Protein AF-A0A6A1Q8K6-F1 (afdb_monomer_lite)

pLDDT: mean 86.1, std 16.27, range [29.91, 98.38]

Secondary structure (DSSP, 8-state):
----S--EEEESSSEEEETTEEEEEEEEES-SS--SEEEE-SS-EEEEEE-SSEEEEEEEEE-S-EEEEEEEEETTEEEEEEEEEEEE------EEEEESSS--TT-EEEEEEE-TT---S---SSS---S-SEEEEEEE--GGGTTPEE--EEEEE-GGGT--EEEEEPPPEE-

Sequence (175 aa):
AAEDLFEVSVWPHQALVKYGQSLRVNCSTTCPDPGPSGIETLLKKTQVGKGPQWKEFLLEDIAQNSILQCFFSCAGIQKDISLGITVYQPPEQVIMELQPEWVAVDEAFTVTCHVPKLHRKNFRSLAVASQRAKVTISVKAQREDDRCNFSCHAELNLSSHGGGLFCSSSAIKVL

Structure (mmCIF, N/CA/C/O backbone):
data_AF-A0A6A1Q8K6-F1
#
_entry.id   AF-A0A6A1Q8K6-F1
#
loop_
_atom_site.group_PDB
_atom_site.id
_atom_site.type_symbol
_atom_site.label_atom_id
_atom_site.label_alt_id
_atom_site.label_comp_id
_atom_site.label_asym_id
_atom_site.label_entity_id
_atom_site.label_seq_id
_atom_site.pdbx_PDB_ins_code
_atom_site.Cartn_x
_atom_site.Cartn_y
_atom_site.Cartn_z
_atom_site.occupancy
_atom_site.B_iso_or_equiv
_atom_site.auth_seq_id
_atom_site.auth_comp_id
_atom_site.auth_asym_id
_atom_site.auth_atom_id
_atom_site.pdbx_PDB_model_num
ATOM 1 N N . ALA A 1 1 ? -5.685 17.434 36.447 1.00 39.41 1 ALA A N 1
ATOM 2 C CA . ALA A 1 1 ? -6.042 17.574 35.024 1.00 39.41 1 ALA A CA 1
ATOM 3 C C . ALA A 1 1 ? -6.358 16.176 34.509 1.00 39.41 1 ALA A C 1
ATOM 5 O O . ALA A 1 1 ? -5.531 15.294 34.681 1.00 39.41 1 ALA A O 1
ATOM 6 N N . ALA A 1 2 ? -7.587 15.944 34.049 1.00 45.16 2 ALA A N 1
ATOM 7 C CA . ALA A 1 2 ? -8.143 14.622 33.744 1.00 45.16 2 ALA A CA 1
ATOM 8 C C . ALA A 1 2 ? -7.929 14.242 32.267 1.00 45.16 2 ALA A C 1
ATOM 10 O O . ALA A 1 2 ? -8.889 13.958 31.556 1.00 45.16 2 ALA A O 1
ATOM 11 N N . GLU A 1 3 ? -6.685 14.303 31.787 1.00 52.03 3 GLU A N 1
ATOM 12 C CA . GLU A 1 3 ? -6.372 13.944 30.393 1.00 52.03 3 GLU A CA 1
ATOM 13 C C . GLU A 1 3 ? -6.210 12.424 30.163 1.00 52.03 3 GLU A C 1
ATOM 15 O O . GLU A 1 3 ? -6.283 11.974 29.020 1.00 52.03 3 GLU A O 1
ATOM 20 N N . ASP A 1 4 ? -6.185 11.609 31.226 1.00 58.78 4 ASP A N 1
ATOM 21 C CA . ASP A 1 4 ? -6.066 10.141 31.162 1.00 58.78 4 ASP A CA 1
ATOM 22 C C . ASP A 1 4 ? -7.336 9.409 31.636 1.00 58.78 4 ASP A C 1
ATOM 24 O O . ASP A 1 4 ? -7.361 8.813 32.710 1.00 58.78 4 ASP A O 1
ATOM 28 N N . LEU A 1 5 ? -8.429 9.449 30.864 1.00 81.00 5 LEU A N 1
ATOM 29 C CA . LEU A 1 5 ? -9.629 8.647 31.183 1.00 81.00 5 LEU A CA 1
ATOM 30 C C . LEU A 1 5 ? -9.679 7.298 30.451 1.00 81.00 5 LEU A C 1
ATOM 32 O O . LEU A 1 5 ? -10.146 6.317 31.018 1.00 81.00 5 LEU A O 1
ATOM 36 N N . PHE A 1 6 ? -9.212 7.242 29.204 1.00 92.88 6 PHE A N 1
ATOM 37 C CA . PHE A 1 6 ? -9.051 6.021 28.409 1.00 92.88 6 PHE A CA 1
ATOM 38 C C . PHE A 1 6 ? -8.298 6.337 27.109 1.00 92.88 6 PHE A C 1
ATOM 40 O O . PHE A 1 6 ? -8.176 7.504 26.718 1.00 92.88 6 PHE A O 1
ATOM 47 N N . GLU A 1 7 ? -7.841 5.298 26.420 1.00 95.50 7 GLU A N 1
ATOM 48 C CA . GLU A 1 7 ? -7.167 5.367 25.125 1.00 95.50 7 GLU A CA 1
ATOM 49 C C . GLU A 1 7 ? -7.930 4.566 24.071 1.00 95.50 7 GLU A C 1
ATOM 51 O O . GLU A 1 7 ? -8.698 3.648 24.387 1.00 95.50 7 GLU A O 1
ATOM 56 N N . VAL A 1 8 ? -7.707 4.927 22.809 1.00 97.00 8 VAL A N 1
ATOM 57 C CA . VAL A 1 8 ? -8.183 4.195 21.636 1.00 97.00 8 VAL A CA 1
ATOM 58 C C . VAL A 1 8 ? -6.974 3.871 20.777 1.00 97.00 8 VAL A C 1
ATOM 60 O O . VAL A 1 8 ? -6.163 4.748 20.489 1.00 97.00 8 VAL A O 1
ATOM 63 N N . SER A 1 9 ? -6.860 2.615 20.365 1.00 97.56 9 SER A N 1
ATOM 64 C CA . SER A 1 9 ? -5.772 2.150 19.514 1.00 97.56 9 SER A CA 1
ATOM 65 C C . SER A 1 9 ? -6.312 1.398 18.304 1.00 97.56 9 SER A C 1
ATOM 67 O O . SER A 1 9 ? -7.454 0.927 18.294 1.00 97.56 9 SER A O 1
ATOM 69 N N . VAL A 1 10 ? -5.493 1.320 17.259 1.00 98.00 10 VAL A N 1
ATOM 70 C CA . VAL A 1 10 ? -5.820 0.635 16.012 1.00 98.00 10 VAL A CA 1
ATOM 71 C C . VAL A 1 10 ? -4.669 -0.269 15.606 1.00 98.00 10 VAL A C 1
ATOM 73 O O . VAL A 1 10 ? -3.504 0.125 15.644 1.00 98.00 10 VAL A O 1
ATOM 76 N N . TRP A 1 11 ? -5.007 -1.485 15.194 1.00 97.31 11 TRP A N 1
ATOM 77 C CA . TRP A 1 11 ? -4.078 -2.444 14.626 1.00 97.31 11 TRP A CA 1
ATOM 78 C C . TRP A 1 11 ? -4.526 -2.846 13.212 1.00 97.31 11 TRP A C 1
ATOM 80 O O . TRP A 1 11 ? -5.707 -3.145 13.017 1.00 97.31 11 TRP A O 1
ATOM 90 N N . PRO A 1 12 ? -3.616 -2.891 12.224 1.00 95.50 12 PRO A N 1
ATOM 91 C CA . PRO A 1 12 ? -2.199 -2.534 12.327 1.00 95.50 12 PRO A CA 1
ATOM 92 C C . PRO A 1 12 ? -1.982 -1.012 12.455 1.00 95.50 12 PRO A C 1
ATOM 94 O O . PRO A 1 12 ? -2.807 -0.223 12.009 1.00 95.50 12 PRO A O 1
ATOM 97 N N . HIS A 1 13 ? -0.846 -0.600 13.033 1.00 91.06 13 HIS A N 1
ATOM 98 C CA . HIS A 1 13 ? -0.479 0.820 13.192 1.00 91.06 13 HIS A CA 1
ATOM 99 C C . HIS A 1 13 ? -0.084 1.498 11.866 1.00 91.06 13 HIS A C 1
ATOM 101 O O . HIS A 1 13 ? -0.123 2.719 11.746 1.00 91.06 13 HIS A O 1
ATOM 107 N N . GLN A 1 14 ? 0.317 0.702 10.874 1.00 88.31 14 GLN A N 1
ATOM 108 C CA . GLN A 1 14 ? 0.603 1.125 9.505 1.00 88.31 14 GLN A CA 1
ATOM 109 C C . GLN A 1 14 ? -0.077 0.147 8.549 1.00 88.31 14 GLN A C 1
ATOM 111 O O . GLN A 1 14 ? -0.022 -1.065 8.760 1.00 88.31 14 GLN A O 1
ATOM 116 N N . ALA A 1 15 ? -0.714 0.663 7.499 1.00 92.81 15 ALA A N 1
ATOM 117 C CA . ALA A 1 15 ? -1.472 -0.150 6.558 1.00 92.81 15 ALA A CA 1
ATOM 118 C C . ALA A 1 15 ? -0.957 0.036 5.128 1.00 92.81 15 ALA A C 1
ATOM 120 O O . ALA A 1 15 ? -1.290 1.015 4.458 1.00 92.81 15 ALA A O 1
ATOM 121 N N . LEU A 1 16 ? -0.179 -0.943 4.654 1.00 92.44 16 LEU A N 1
ATOM 122 C CA . LEU A 1 16 ? 0.160 -1.090 3.241 1.00 92.44 16 LEU A CA 1
ATOM 123 C C . LEU A 1 16 ? -0.557 -2.286 2.652 1.00 92.44 16 LEU A C 1
ATOM 125 O O . LEU A 1 16 ? -0.399 -3.415 3.113 1.00 92.44 16 LEU A O 1
ATOM 129 N N . VAL A 1 17 ? -1.312 -2.030 1.592 1.00 92.62 17 VAL A N 1
ATOM 130 C CA . VAL A 1 17 ? -2.185 -3.028 0.982 1.00 92.62 17 VAL A CA 1
ATOM 131 C C . VAL A 1 17 ? -1.872 -3.116 -0.505 1.00 92.62 17 VAL A C 1
ATOM 133 O O . VAL A 1 17 ? -1.826 -2.099 -1.198 1.00 92.62 17 VAL A O 1
ATOM 136 N N . LYS A 1 18 ? -1.639 -4.330 -1.016 1.00 91.19 18 LYS A N 1
ATOM 137 C CA . LYS A 1 18 ? -1.523 -4.533 -2.465 1.00 91.19 18 LYS A CA 1
ATOM 138 C C . LYS A 1 18 ? -2.874 -4.200 -3.105 1.00 91.19 18 LYS A C 1
ATOM 140 O O . LYS A 1 18 ? -3.913 -4.574 -2.571 1.00 91.19 18 LYS A O 1
ATOM 145 N N . TYR A 1 19 ? -2.858 -3.528 -4.251 1.00 90.44 19 TYR A N 1
ATOM 146 C CA . TYR A 1 19 ? -4.060 -3.167 -5.002 1.00 90.44 19 TYR A CA 1
ATOM 147 C C . TYR A 1 19 ? -5.078 -4.316 -5.096 1.00 90.44 19 TYR A C 1
ATOM 149 O O . TYR A 1 19 ? -4.732 -5.434 -5.491 1.00 90.44 19 TYR A O 1
ATOM 157 N N . GLY A 1 20 ? -6.329 -4.017 -4.740 1.00 90.50 20 GLY A N 1
ATOM 158 C CA . GLY A 1 20 ? -7.460 -4.943 -4.801 1.00 90.50 20 GLY A CA 1
ATOM 159 C C . GLY A 1 20 ? -7.492 -5.985 -3.683 1.00 90.50 20 GLY A C 1
ATOM 160 O O . GLY A 1 20 ? -8.373 -6.834 -3.688 1.00 90.50 20 GLY A O 1
ATOM 161 N N . GLN A 1 21 ? -6.548 -5.963 -2.739 1.00 94.81 21 GLN A N 1
ATOM 162 C CA . GLN A 1 21 ? -6.596 -6.833 -1.565 1.00 94.81 21 GLN A CA 1
ATOM 163 C C . GLN A 1 21 ? -7.437 -6.217 -0.445 1.00 94.81 21 GLN A C 1
ATOM 165 O O . GLN A 1 21 ? -7.674 -5.009 -0.395 1.00 94.81 21 GLN A O 1
ATOM 170 N N . SER A 1 22 ? -7.861 -7.077 0.476 1.00 96.94 22 SER A N 1
ATOM 171 C CA . SER A 1 22 ? -8.597 -6.696 1.679 1.00 96.94 22 SER A CA 1
ATOM 172 C C . SER A 1 22 ? -7.651 -6.502 2.865 1.00 96.94 22 SER A C 1
ATOM 174 O O . SER A 1 22 ? -6.602 -7.142 2.950 1.00 96.94 22 SER A O 1
ATOM 176 N N . LEU A 1 23 ? -8.041 -5.651 3.812 1.00 97.38 23 LEU A N 1
ATOM 177 C CA . LEU A 1 23 ? -7.299 -5.394 5.046 1.00 97.38 23 LEU A CA 1
ATOM 178 C C . LEU A 1 23 ? -8.181 -5.680 6.255 1.00 97.38 23 LEU A C 1
ATOM 180 O O . LEU A 1 23 ? -9.302 -5.184 6.349 1.00 97.38 23 LEU A O 1
ATOM 184 N N . ARG A 1 24 ? -7.657 -6.442 7.212 1.00 97.75 24 ARG A N 1
ATOM 185 C CA . ARG A 1 24 ? -8.295 -6.623 8.514 1.00 97.75 24 ARG A CA 1
ATOM 186 C C . ARG A 1 24 ? -7.767 -5.571 9.481 1.00 97.75 24 ARG A C 1
ATOM 188 O O . ARG A 1 24 ? -6.556 -5.407 9.601 1.00 97.75 24 ARG A O 1
ATOM 195 N N . VAL A 1 25 ? -8.679 -4.877 10.148 1.00 98.06 25 VAL A N 1
ATOM 196 C CA . VAL A 1 25 ? -8.368 -3.839 11.132 1.00 98.06 25 VAL A CA 1
ATOM 197 C C . VAL A 1 25 ? -9.067 -4.146 12.446 1.00 98.06 25 VAL A C 1
ATOM 199 O O . VAL A 1 25 ? -10.226 -4.564 12.461 1.00 98.06 25 VAL A O 1
ATOM 202 N N . ASN A 1 26 ? -8.368 -3.922 13.550 1.00 98.19 26 ASN A N 1
ATOM 203 C CA . ASN A 1 26 ? -8.893 -4.072 14.895 1.00 98.19 26 ASN A CA 1
ATOM 204 C C . ASN A 1 26 ? -8.761 -2.735 15.621 1.00 98.19 26 ASN A C 1
ATOM 206 O O . ASN A 1 26 ? -7.659 -2.208 15.752 1.00 98.19 26 ASN A O 1
ATOM 210 N N . CYS A 1 27 ? -9.885 -2.183 16.062 1.00 98.00 27 CYS A N 1
ATOM 211 C CA . CYS A 1 27 ? -9.906 -1.009 16.920 1.00 98.00 27 CYS A CA 1
ATOM 212 C C . CYS A 1 27 ? -10.163 -1.469 18.352 1.00 98.00 27 CYS A C 1
ATOM 214 O O . CYS A 1 27 ? -11.122 -2.211 18.588 1.00 98.00 27 CYS A O 1
ATOM 216 N N . SER A 1 28 ? -9.375 -0.990 19.305 1.00 98.06 28 SER A N 1
ATOM 217 C CA . SER A 1 28 ? -9.513 -1.344 20.716 1.00 98.06 28 SER A CA 1
ATOM 218 C C . SER A 1 28 ? -9.464 -0.122 21.623 1.00 98.06 28 SER A C 1
ATOM 220 O O . SER A 1 28 ? -9.042 0.962 21.217 1.00 98.06 28 SER A O 1
ATOM 222 N N . THR A 1 29 ? -9.914 -0.293 22.862 1.00 97.69 29 THR A N 1
ATOM 223 C CA . THR A 1 29 ? -9.915 0.755 23.877 1.00 97.69 29 THR A CA 1
ATOM 224 C C . THR A 1 29 ? -9.524 0.222 25.250 1.00 97.69 29 THR A C 1
ATOM 226 O O . THR A 1 29 ? -9.744 -0.947 25.552 1.00 97.69 29 THR A O 1
ATOM 229 N N . THR A 1 30 ? -8.976 1.084 26.106 1.00 96.69 30 THR A N 1
ATOM 230 C CA . THR A 1 30 ? -8.738 0.767 27.524 1.00 96.69 30 THR A CA 1
ATOM 231 C C . THR A 1 30 ? -9.957 1.032 28.417 1.00 96.69 30 THR A C 1
ATOM 233 O O . THR A 1 30 ? -9.942 0.651 29.585 1.00 96.69 30 THR A O 1
ATOM 236 N N . CYS A 1 31 ? -11.036 1.629 27.889 1.00 95.12 31 CYS A N 1
ATOM 237 C CA . CYS A 1 31 ? -12.276 1.872 28.636 1.00 95.12 31 CYS A CA 1
ATOM 238 C C . CYS A 1 31 ? -12.950 0.540 29.028 1.00 95.12 31 CYS A C 1
ATOM 240 O O . CYS A 1 31 ? -13.250 -0.239 28.122 1.00 95.12 31 CYS A O 1
ATOM 242 N N . PRO A 1 32 ? -13.199 0.247 30.323 1.00 93.00 32 PRO A N 1
ATOM 243 C CA . PRO A 1 32 ? -13.776 -1.033 30.759 1.00 93.00 32 PRO A CA 1
ATOM 244 C C . PRO A 1 32 ? -15.217 -1.272 30.293 1.00 93.00 32 PRO A C 1
ATOM 246 O O . PRO A 1 32 ? -15.576 -2.405 29.983 1.00 93.00 32 PRO A O 1
ATOM 249 N N . ASP A 1 33 ? -16.020 -0.207 30.229 1.00 93.75 33 ASP A N 1
ATOM 250 C CA . ASP A 1 33 ? -17.422 -0.239 29.798 1.00 93.75 33 ASP A CA 1
ATOM 251 C C . ASP A 1 33 ? -17.664 0.825 28.712 1.00 93.75 33 ASP A C 1
ATOM 253 O O . ASP A 1 33 ? -18.107 1.944 29.000 1.00 93.75 33 ASP A O 1
ATOM 257 N N . PRO A 1 34 ? -17.259 0.543 27.461 1.00 95.31 34 PRO A N 1
ATOM 258 C CA . PRO A 1 34 ? -17.398 1.496 26.376 1.00 95.31 34 PRO A CA 1
ATOM 259 C C . PRO A 1 34 ? -18.842 1.554 25.871 1.00 95.31 34 PRO A C 1
ATOM 261 O O . PRO A 1 34 ? -19.512 0.541 25.677 1.00 95.31 34 PRO A O 1
ATOM 264 N N . GLY A 1 35 ? -19.291 2.770 25.575 1.00 93.25 35 GLY A N 1
ATOM 265 C CA . GLY A 1 35 ? -20.556 3.037 24.905 1.00 93.25 35 GLY A CA 1
ATOM 266 C C . GLY A 1 35 ? -20.465 2.833 23.383 1.00 93.25 35 GLY A C 1
ATOM 267 O O . GLY A 1 35 ? -19.874 1.859 22.900 1.00 93.25 35 GLY A O 1
ATOM 268 N N . PRO A 1 36 ? -21.059 3.739 22.581 1.00 94.56 36 PRO A N 1
ATOM 269 C CA . PRO A 1 36 ? -20.957 3.686 21.126 1.00 94.56 36 PRO A CA 1
ATOM 270 C C . PRO A 1 36 ? -19.506 3.616 20.633 1.00 94.56 36 PRO A C 1
ATOM 272 O O . PRO A 1 36 ? -18.603 4.253 21.169 1.00 94.56 36 PRO A O 1
ATOM 275 N N . SER A 1 37 ? -19.278 2.812 19.599 1.00 95.50 37 SER A N 1
ATOM 276 C CA . SER A 1 37 ? -17.953 2.605 19.011 1.00 95.50 37 SER A CA 1
ATOM 277 C C . SER A 1 37 ? -18.065 2.082 17.588 1.00 95.50 37 SER A C 1
ATOM 279 O O . SER A 1 37 ? -19.045 1.406 17.244 1.00 95.50 37 SER A O 1
ATOM 281 N N . GLY A 1 38 ? -17.052 2.327 16.766 1.00 95.88 38 GLY A N 1
ATOM 282 C CA . GLY A 1 38 ? -17.051 1.875 15.382 1.00 95.88 38 GLY A CA 1
ATOM 283 C C . GLY A 1 38 ? -15.884 2.418 14.576 1.00 95.88 38 GLY A C 1
ATOM 284 O O . GLY A 1 38 ? -14.877 2.860 15.126 1.00 95.88 38 GLY A O 1
ATOM 285 N N . ILE A 1 39 ? -16.049 2.357 13.254 1.00 97.62 39 ILE A N 1
ATOM 286 C CA . ILE A 1 39 ? -15.110 2.939 12.300 1.00 97.62 39 ILE A CA 1
ATOM 287 C C . ILE A 1 39 ? -15.820 3.845 11.304 1.00 97.62 39 ILE A C 1
ATOM 289 O O . ILE A 1 39 ? -16.915 3.516 10.832 1.00 97.62 39 ILE A O 1
ATOM 293 N N . GLU A 1 40 ? -15.156 4.919 10.907 1.00 97.75 40 GLU A N 1
ATOM 294 C CA . GLU A 1 40 ? -15.545 5.805 9.814 1.00 97.75 40 GLU A CA 1
ATOM 295 C C . GLU A 1 40 ? -14.526 5.685 8.678 1.00 97.75 40 GLU A C 1
ATOM 297 O O . GLU A 1 40 ? -13.320 5.806 8.876 1.00 97.75 40 GLU A O 1
ATOM 302 N N . THR A 1 41 ? -15.005 5.351 7.480 1.00 96.50 41 THR A N 1
ATOM 303 C CA . THR A 1 41 ? -14.180 5.220 6.275 1.00 96.50 41 THR A CA 1
ATOM 304 C C . THR A 1 41 ? -15.076 5.184 5.038 1.00 96.50 41 THR A C 1
ATOM 306 O O . THR A 1 41 ? -16.245 4.804 5.131 1.00 96.50 41 THR A O 1
ATOM 309 N N . LEU A 1 42 ? -14.516 5.554 3.884 1.00 94.81 42 LEU A N 1
ATOM 310 C CA . LEU A 1 42 ? -15.164 5.450 2.570 1.00 94.81 42 LEU A CA 1
ATOM 311 C C . LEU A 1 42 ? -15.023 4.053 1.945 1.00 94.81 42 LEU A C 1
ATOM 313 O O . LEU A 1 42 ? -15.634 3.774 0.915 1.00 94.81 42 LEU A O 1
ATOM 317 N N . LEU A 1 43 ? -14.192 3.188 2.531 1.00 96.06 43 LEU A N 1
ATOM 318 C CA . LEU A 1 43 ? -13.990 1.824 2.055 1.00 96.06 43 LEU A CA 1
ATOM 319 C C . LEU A 1 43 ? -15.187 0.936 2.407 1.00 96.06 43 LEU A C 1
ATOM 321 O O . LEU A 1 43 ? -15.821 1.096 3.455 1.00 96.06 43 LEU A O 1
ATOM 325 N N . LYS A 1 44 ? -15.461 -0.050 1.546 1.00 96.31 44 LYS A N 1
ATOM 326 C CA . LYS A 1 44 ? -16.413 -1.116 1.859 1.00 96.31 44 LYS A CA 1
ATOM 327 C C . LYS A 1 44 ? -15.904 -1.869 3.089 1.00 96.31 44 LYS A C 1
ATOM 329 O O . LYS A 1 44 ? -14.740 -2.264 3.134 1.00 96.31 44 LYS A O 1
ATOM 334 N N . LYS A 1 45 ? -16.772 -2.035 4.086 1.00 96.50 45 LYS A N 1
ATOM 335 C CA . LYS A 1 45 ? -16.425 -2.630 5.378 1.00 96.50 45 LYS A CA 1
ATOM 336 C C . LYS A 1 45 ? -17.458 -3.654 5.819 1.00 96.50 45 LYS A C 1
ATOM 338 O O . LYS A 1 45 ? -18.660 -3.419 5.698 1.00 96.50 45 LYS A O 1
ATOM 343 N N . THR A 1 46 ? -16.969 -4.717 6.439 1.00 97.69 46 THR A N 1
ATOM 344 C CA . THR A 1 46 ? -17.778 -5.751 7.081 1.00 97.69 46 THR A CA 1
ATOM 345 C C . TH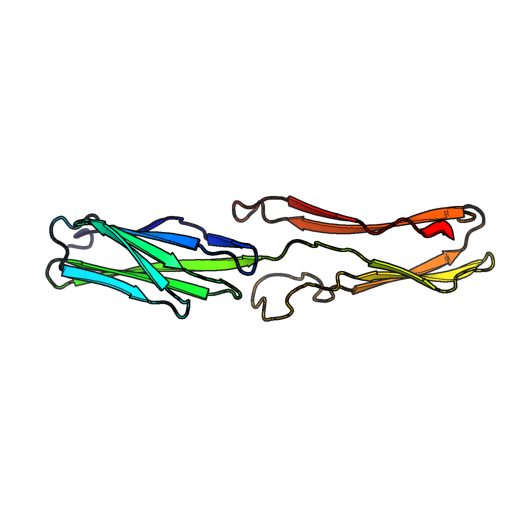R A 1 46 ? -17.240 -5.991 8.490 1.00 97.69 46 THR A C 1
ATOM 347 O O . THR A 1 46 ? -16.048 -6.231 8.661 1.00 97.69 46 THR A O 1
ATOM 350 N N . GLN A 1 47 ? -18.083 -5.905 9.525 1.00 97.38 47 GLN A N 1
ATOM 351 C CA . GLN A 1 47 ? -17.657 -6.250 10.887 1.00 97.38 47 GLN A CA 1
ATOM 352 C C . GLN A 1 47 ? -17.550 -7.773 11.003 1.00 97.38 47 GLN A C 1
ATOM 354 O O . GLN A 1 47 ? -18.536 -8.475 10.788 1.00 97.38 47 GLN A O 1
ATOM 359 N N . VAL A 1 48 ? -16.369 -8.274 11.358 1.00 97.81 48 VAL A N 1
ATOM 360 C CA . VAL A 1 48 ? -16.074 -9.718 11.416 1.00 97.81 48 VAL A CA 1
ATOM 361 C C . VAL A 1 48 ? -15.901 -10.234 12.842 1.00 97.81 48 VAL A C 1
ATOM 363 O O . VAL A 1 48 ? -15.995 -11.435 13.075 1.00 97.81 48 VAL A O 1
ATOM 366 N N . GLY A 1 49 ? -15.706 -9.338 13.810 1.00 96.94 49 GLY A N 1
ATOM 367 C CA . GLY A 1 49 ? -15.567 -9.703 15.214 1.00 96.94 49 GLY A CA 1
ATOM 368 C C . GLY A 1 49 ? -15.856 -8.533 16.145 1.00 96.94 49 GLY A C 1
ATOM 369 O O . GLY A 1 49 ? -15.801 -7.367 15.748 1.00 96.94 49 GLY A O 1
ATOM 370 N N . LYS A 1 50 ? -16.186 -8.849 17.397 1.00 96.69 50 LYS A N 1
ATOM 371 C CA . LYS A 1 50 ? -16.325 -7.865 18.471 1.00 96.69 50 LYS A CA 1
ATOM 372 C C . LYS A 1 50 ? -16.063 -8.500 19.832 1.00 96.69 50 LYS A C 1
ATOM 374 O O . LYS A 1 50 ? -16.395 -9.664 20.050 1.00 96.69 50 LYS A O 1
ATOM 379 N N . GLY A 1 51 ? -15.563 -7.691 20.750 1.00 95.94 51 GLY A N 1
ATOM 380 C CA . GLY A 1 51 ? -15.568 -7.928 22.187 1.00 95.94 51 GLY A CA 1
ATOM 381 C C . GLY A 1 51 ? -16.043 -6.672 22.922 1.00 95.94 51 GLY A C 1
ATOM 382 O O . GLY A 1 51 ? -16.448 -5.704 22.274 1.00 95.94 51 GLY A O 1
ATOM 383 N N . PRO A 1 52 ? -15.995 -6.661 24.264 1.00 93.31 52 PRO A N 1
ATOM 384 C CA . PRO A 1 52 ? -16.369 -5.485 25.044 1.00 93.31 52 PRO A CA 1
ATOM 385 C C . PRO A 1 52 ? -15.522 -4.262 24.677 1.00 93.31 52 PRO A C 1
ATOM 387 O O . PRO A 1 52 ? -16.059 -3.206 24.382 1.00 93.31 52 PRO A O 1
ATOM 390 N N . GLN A 1 53 ? -14.203 -4.435 24.592 1.00 97.00 53 GLN A N 1
ATOM 391 C CA . GLN A 1 53 ? -13.242 -3.340 24.420 1.00 97.00 53 GLN A CA 1
ATOM 392 C C . GLN A 1 53 ? -12.579 -3.310 23.037 1.00 97.00 53 GLN A C 1
ATOM 394 O O . GLN A 1 53 ? -11.577 -2.626 22.844 1.00 97.00 53 GLN A O 1
ATOM 399 N N . TRP A 1 54 ? -13.089 -4.078 22.071 1.00 97.81 54 TRP A N 1
ATOM 400 C CA . TRP A 1 54 ? -12.511 -4.130 20.730 1.00 97.81 54 TRP A CA 1
ATOM 401 C C . TRP A 1 54 ? -13.534 -4.503 19.660 1.00 97.81 54 TRP A C 1
ATOM 403 O O . TRP A 1 54 ? -14.516 -5.202 19.921 1.00 97.81 54 TRP A O 1
ATOM 413 N N . LYS A 1 55 ? -13.292 -4.059 18.428 1.00 98.12 55 LYS A N 1
ATOM 414 C CA . LYS A 1 55 ? -14.075 -4.418 17.240 1.00 98.12 55 LYS A CA 1
ATOM 415 C C . LYS A 1 55 ? -13.146 -4.681 16.070 1.00 98.12 55 LYS A C 1
ATOM 417 O O . LYS A 1 55 ? -12.204 -3.928 15.842 1.00 98.12 55 LYS A O 1
ATOM 422 N N . GLU A 1 56 ? -13.444 -5.731 15.318 1.00 98.38 56 GLU A N 1
ATOM 423 C CA . GLU A 1 56 ? -12.670 -6.127 14.147 1.00 98.38 56 GLU A CA 1
ATOM 424 C C . GLU A 1 56 ? -13.503 -5.980 12.873 1.00 98.38 56 GLU A C 1
ATOM 426 O O . GLU A 1 56 ? -14.647 -6.444 12.789 1.00 98.38 56 GLU A O 1
ATOM 431 N N . PHE A 1 57 ? -12.904 -5.349 11.867 1.00 98.25 57 PHE A N 1
ATOM 432 C CA . PHE A 1 57 ? -13.507 -5.096 10.567 1.00 98.25 57 PHE A CA 1
ATOM 433 C C . PHE A 1 57 ? -12.616 -5.632 9.450 1.00 98.25 57 PHE A C 1
ATOM 435 O O . PHE A 1 57 ? -11.390 -5.549 9.506 1.00 98.25 57 PHE A O 1
ATOM 442 N N . LEU A 1 58 ? -13.253 -6.149 8.407 1.00 98.38 58 LEU A N 1
ATOM 443 C CA . LEU A 1 58 ? -12.633 -6.422 7.123 1.00 98.38 58 LEU A CA 1
ATOM 444 C C . LEU A 1 58 ? -12.975 -5.277 6.172 1.00 98.38 58 LEU A C 1
ATOM 446 O O . LEU A 1 58 ? -14.149 -5.014 5.916 1.00 98.38 58 LEU A O 1
ATOM 450 N N . LEU A 1 59 ? -11.949 -4.604 5.669 1.00 98.00 59 LEU A N 1
ATOM 451 C CA . LEU A 1 59 ? -12.034 -3.624 4.595 1.00 98.00 59 LEU A CA 1
ATOM 452 C C . LEU A 1 59 ? -11.785 -4.348 3.274 1.00 98.00 59 LEU A C 1
ATOM 454 O O . LEU A 1 59 ? -10.761 -5.014 3.135 1.00 98.00 59 LEU A O 1
ATOM 458 N N . GLU A 1 60 ? -12.715 -4.249 2.335 1.00 96.19 60 GLU A N 1
ATOM 459 C CA . GLU A 1 60 ? -12.757 -5.098 1.139 1.00 96.19 60 GLU A CA 1
ATOM 460 C C . GLU A 1 60 ? -12.307 -4.351 -0.123 1.00 96.19 60 GLU A C 1
ATOM 462 O O . GLU A 1 60 ? -12.567 -3.154 -0.260 1.00 96.19 60 GLU A O 1
ATOM 467 N N . ASP A 1 61 ? -11.667 -5.079 -1.046 1.00 94.12 61 ASP A N 1
ATOM 468 C CA . ASP A 1 61 ? -11.345 -4.639 -2.413 1.00 94.12 61 ASP A CA 1
ATOM 469 C C . ASP A 1 61 ? -10.684 -3.247 -2.479 1.00 94.12 61 ASP A C 1
ATOM 471 O O . ASP A 1 61 ? -11.109 -2.345 -3.211 1.00 94.12 61 ASP A O 1
ATOM 475 N N . ILE A 1 62 ? -9.628 -3.041 -1.683 1.00 93.38 62 ILE A N 1
ATOM 476 C CA . ILE A 1 62 ? -9.019 -1.718 -1.508 1.00 93.38 62 ILE A CA 1
ATOM 477 C C . ILE A 1 62 ? -8.221 -1.337 -2.761 1.00 93.38 62 ILE A C 1
ATOM 479 O O . ILE A 1 62 ? -7.136 -1.853 -3.032 1.00 93.38 62 ILE A O 1
ATOM 483 N N . ALA A 1 63 ? -8.759 -0.386 -3.523 1.00 88.94 63 ALA A N 1
ATOM 484 C CA . ALA A 1 63 ? -8.198 0.043 -4.806 1.00 88.94 63 ALA A CA 1
ATOM 485 C C . ALA A 1 63 ? -7.507 1.419 -4.770 1.00 88.94 63 ALA A C 1
ATOM 487 O O . ALA A 1 63 ? -6.855 1.804 -5.741 1.00 88.94 63 ALA A O 1
ATOM 488 N N . GLN A 1 64 ? -7.665 2.183 -3.690 1.00 88.00 64 GLN A N 1
ATOM 489 C CA . GLN A 1 64 ? -7.123 3.537 -3.565 1.00 88.00 64 GLN A CA 1
ATOM 490 C C . GLN A 1 64 ? -6.734 3.857 -2.124 1.00 88.00 64 GLN A C 1
ATOM 492 O O . GLN A 1 64 ? -7.283 3.276 -1.186 1.00 88.00 64 GLN A O 1
ATOM 497 N N . ASN A 1 65 ? -5.813 4.811 -1.964 1.00 89.94 65 ASN A N 1
ATOM 498 C CA . ASN A 1 65 ? -5.447 5.336 -0.653 1.00 89.94 65 ASN A CA 1
ATOM 499 C C . ASN A 1 65 ? -6.687 5.879 0.059 1.00 89.94 65 ASN A C 1
ATOM 501 O O . ASN A 1 65 ? -7.550 6.506 -0.562 1.00 89.94 65 ASN A O 1
ATOM 505 N N . SER A 1 66 ? -6.761 5.652 1.363 1.00 93.94 66 SER A N 1
ATOM 506 C CA . SER A 1 66 ? -7.886 6.087 2.183 1.00 93.94 66 SER A CA 1
ATOM 507 C C . SER A 1 66 ? -7.431 6.329 3.616 1.00 93.94 66 SER A C 1
ATOM 509 O O . SER A 1 66 ? -6.318 5.978 4.004 1.00 93.94 66 SER A O 1
ATOM 511 N N . ILE A 1 67 ? -8.310 6.921 4.412 1.00 95.31 67 ILE A N 1
ATOM 512 C CA . ILE A 1 67 ? -8.147 7.060 5.856 1.00 95.31 67 ILE A CA 1
ATOM 513 C C . ILE A 1 67 ? -9.288 6.285 6.524 1.00 95.31 67 ILE A C 1
ATOM 515 O O . ILE A 1 67 ? -10.402 6.193 5.990 1.00 95.31 67 ILE A O 1
ATOM 519 N N . LEU A 1 68 ? -8.986 5.673 7.663 1.00 97.06 68 LEU A N 1
ATOM 520 C CA . LEU A 1 68 ? -9.954 5.057 8.558 1.00 97.06 68 LEU A CA 1
ATOM 521 C C . LEU A 1 68 ? -9.849 5.726 9.924 1.00 97.06 68 LEU A C 1
ATOM 523 O O . LEU A 1 68 ? -8.749 5.861 10.445 1.00 97.06 68 LEU A O 1
ATOM 527 N N . GLN A 1 69 ? -10.978 6.105 10.511 1.00 97.94 69 GLN A N 1
ATOM 528 C CA . GLN A 1 69 ? -11.044 6.604 11.883 1.00 97.94 69 GLN A CA 1
ATOM 529 C C . GLN A 1 69 ? -11.713 5.554 12.765 1.00 97.94 69 GLN A C 1
ATOM 531 O O . GLN A 1 69 ? -12.849 5.167 12.506 1.00 97.94 69 GLN A O 1
ATOM 536 N N . CYS A 1 70 ? -11.012 5.073 13.787 1.00 97.50 70 CYS A N 1
ATOM 537 C CA . CYS A 1 70 ? -11.584 4.255 14.854 1.00 97.50 70 CYS A CA 1
ATOM 538 C C . CYS A 1 70 ? -12.055 5.180 15.972 1.00 97.50 70 CYS A C 1
ATOM 540 O O . CYS A 1 70 ? -11.278 6.031 16.395 1.00 97.50 70 CYS A O 1
ATOM 542 N N . PHE A 1 71 ? -13.258 4.978 16.508 1.00 97.38 71 PHE A N 1
ATOM 543 C CA . PHE A 1 71 ? -13.746 5.761 17.647 1.00 97.38 71 PHE A CA 1
ATOM 544 C C . PHE A 1 71 ? -14.384 4.886 18.727 1.00 97.38 71 PHE A C 1
ATOM 546 O O . PHE A 1 71 ? -15.019 3.866 18.434 1.00 97.38 71 PHE A O 1
ATOM 553 N N . PHE A 1 72 ? -14.245 5.327 19.977 1.00 97.50 72 PHE A N 1
ATOM 554 C CA . PHE A 1 72 ? -14.946 4.783 21.138 1.00 97.50 72 PHE A CA 1
ATOM 555 C C . PHE A 1 72 ? -15.427 5.922 22.037 1.00 97.50 72 PHE A C 1
ATOM 557 O O . PHE A 1 72 ? -14.724 6.915 22.237 1.00 97.50 72 PHE A O 1
ATOM 564 N N . SER A 1 73 ? -16.613 5.752 22.614 1.00 95.69 73 SER A N 1
ATOM 565 C CA . SER A 1 73 ? -17.151 6.626 23.654 1.00 95.69 73 SER A CA 1
ATOM 566 C C . SER A 1 73 ? -17.059 5.951 25.024 1.00 95.69 73 SER A C 1
ATOM 568 O O . SER A 1 73 ? -17.418 4.786 25.163 1.00 95.69 73 SER A O 1
ATOM 570 N N . CYS A 1 74 ? -16.634 6.681 26.051 1.00 94.94 74 CYS A N 1
ATOM 571 C CA . CYS A 1 74 ? -16.531 6.217 27.434 1.00 94.94 74 CYS A CA 1
ATOM 572 C C . CYS A 1 74 ? -17.051 7.316 28.367 1.00 94.94 74 CYS A C 1
ATOM 574 O O . CYS A 1 74 ? -16.609 8.459 28.263 1.00 94.94 74 CYS A O 1
ATOM 576 N N . ALA A 1 75 ? -18.005 6.996 29.248 1.00 92.44 75 ALA A N 1
ATOM 577 C CA . ALA A 1 75 ? -18.602 7.956 30.191 1.00 92.44 75 ALA A CA 1
ATOM 578 C C . ALA A 1 75 ? -19.021 9.306 29.551 1.00 92.44 75 ALA A C 1
ATOM 580 O O . ALA A 1 75 ? -18.840 10.373 30.130 1.00 92.44 75 ALA A O 1
ATOM 581 N N . GLY A 1 76 ? -19.557 9.263 28.324 1.00 90.31 76 GLY A N 1
ATOM 582 C CA . GLY A 1 76 ? -19.982 10.450 27.568 1.00 90.31 76 GLY A CA 1
ATOM 583 C C . GLY A 1 76 ? -18.876 11.185 26.797 1.00 90.31 76 GLY A C 1
ATOM 584 O O . GLY A 1 76 ? -19.189 12.103 26.045 1.00 90.31 76 GLY A O 1
ATOM 585 N N . ILE A 1 77 ? -17.608 10.778 26.919 1.00 93.06 77 ILE A N 1
ATOM 586 C CA . ILE A 1 77 ? -16.467 11.352 26.188 1.00 93.06 77 ILE A CA 1
ATOM 587 C C . ILE A 1 77 ? -16.103 10.436 25.020 1.00 93.06 77 ILE A C 1
ATOM 589 O O . ILE A 1 77 ? -15.904 9.241 25.215 1.00 93.06 77 ILE A O 1
ATOM 593 N N . GLN A 1 78 ? -15.982 10.983 23.811 1.00 94.81 78 GLN A N 1
ATOM 594 C CA . GLN A 1 78 ? -15.507 10.245 22.639 1.00 94.81 78 GLN A CA 1
ATOM 595 C C . GLN A 1 78 ? -14.028 10.532 22.377 1.00 94.81 78 GLN A C 1
ATOM 597 O O . GLN A 1 78 ? -13.605 11.685 22.432 1.00 94.81 78 GLN A O 1
ATOM 602 N N . LYS A 1 79 ? -13.263 9.484 22.062 1.00 95.88 79 LYS A N 1
ATOM 603 C CA . LYS A 1 79 ? -11.907 9.585 21.512 1.00 95.88 79 LYS A CA 1
ATOM 604 C C . LYS A 1 79 ? -11.823 8.794 20.211 1.00 95.88 79 LYS A C 1
ATOM 606 O O . LYS A 1 79 ? -12.491 7.765 20.059 1.00 95.88 79 LYS A O 1
ATOM 611 N N . ASP A 1 80 ? -10.988 9.267 19.299 1.00 96.44 80 ASP A N 1
ATOM 612 C CA . ASP A 1 80 ? -10.736 8.633 18.013 1.00 96.44 80 ASP A CA 1
ATOM 613 C C . ASP A 1 80 ? -9.245 8.591 17.661 1.00 96.44 80 ASP A C 1
ATOM 615 O O . ASP A 1 80 ? -8.427 9.332 18.205 1.00 96.44 80 ASP A O 1
ATOM 619 N N . ILE A 1 81 ? -8.898 7.677 16.757 1.00 97.38 81 ILE A N 1
ATOM 620 C CA . ILE A 1 81 ? -7.567 7.553 16.167 1.00 97.38 81 ILE A CA 1
ATOM 621 C C . ILE A 1 81 ? -7.696 7.270 14.672 1.00 97.38 81 ILE A C 1
ATOM 623 O O . ILE A 1 81 ? -8.564 6.509 14.238 1.00 97.38 81 ILE A O 1
ATOM 627 N N . SER A 1 82 ? -6.817 7.881 13.879 1.00 97.06 82 SER A N 1
ATOM 628 C CA . SER A 1 82 ? -6.789 7.725 12.425 1.00 97.06 82 SER A CA 1
ATOM 629 C C . SER A 1 82 ? -5.702 6.748 11.977 1.00 97.06 82 SER A C 1
ATOM 631 O O . SER A 1 82 ? -4.566 6.818 12.440 1.00 97.06 82 SER A O 1
ATOM 633 N N . LEU A 1 83 ? -6.031 5.894 11.011 1.00 96.44 83 LEU A N 1
ATOM 634 C CA . LEU A 1 83 ? -5.111 5.023 10.287 1.00 96.44 83 LEU A CA 1
ATOM 635 C C . LEU A 1 83 ? -5.085 5.425 8.808 1.00 96.44 83 LEU A C 1
ATOM 637 O O . LEU A 1 83 ? -6.105 5.365 8.117 1.00 96.44 83 LEU A O 1
ATOM 641 N N . GLY A 1 84 ? -3.908 5.809 8.314 1.00 94.56 84 GLY A N 1
ATOM 642 C CA . GLY A 1 84 ? -3.668 5.991 6.884 1.00 94.56 84 GLY A CA 1
ATOM 643 C C . GLY A 1 84 ? -3.481 4.642 6.191 1.00 94.56 84 GLY A C 1
ATOM 644 O O . GLY A 1 84 ? -2.637 3.847 6.604 1.00 94.56 84 GLY A O 1
ATOM 645 N N . ILE A 1 85 ? -4.257 4.394 5.137 1.00 94.19 85 ILE A N 1
ATOM 646 C CA . ILE A 1 85 ? -4.186 3.182 4.316 1.00 94.19 85 ILE A CA 1
ATOM 647 C C . ILE A 1 85 ? -3.576 3.556 2.968 1.00 94.19 85 ILE A C 1
ATOM 649 O O . ILE A 1 85 ? -4.172 4.309 2.190 1.00 94.19 85 ILE A O 1
ATOM 653 N N . THR A 1 86 ? -2.403 2.997 2.686 1.00 91.69 86 THR A N 1
ATOM 654 C CA . THR A 1 86 ? -1.665 3.214 1.441 1.00 91.69 86 THR A CA 1
ATOM 655 C C . THR A 1 86 ? -1.760 1.977 0.562 1.00 91.69 86 THR A C 1
ATOM 657 O O . THR A 1 86 ? -1.407 0.868 0.967 1.00 91.69 86 THR A O 1
ATOM 660 N N . VAL A 1 87 ? -2.216 2.170 -0.671 1.00 90.88 87 VAL A N 1
ATOM 661 C CA . VAL A 1 87 ? -2.296 1.117 -1.679 1.00 90.88 87 VAL A CA 1
ATOM 662 C C . VAL A 1 87 ? -1.047 1.145 -2.543 1.00 90.88 87 VAL A C 1
ATOM 664 O O . VAL A 1 87 ? -0.645 2.197 -3.038 1.00 90.88 87 VAL A O 1
ATOM 667 N N . TYR A 1 88 ? -0.447 -0.022 -2.761 1.00 87.81 88 TYR A N 1
ATOM 668 C CA . TYR A 1 88 ? 0.689 -0.176 -3.662 1.00 87.81 88 TYR A CA 1
ATOM 669 C C . TYR A 1 88 ? 0.411 -1.222 -4.738 1.00 87.81 88 TYR A C 1
ATOM 671 O O . TYR A 1 88 ? -0.383 -2.148 -4.567 1.00 87.81 88 TYR A O 1
ATOM 679 N N . GLN A 1 89 ? 1.104 -1.087 -5.863 1.00 85.06 89 GLN A N 1
ATOM 680 C CA . GLN A 1 89 ? 1.074 -2.059 -6.943 1.00 85.06 89 GLN A CA 1
ATOM 681 C C . GLN A 1 89 ? 2.514 -2.356 -7.370 1.00 85.06 89 GLN A C 1
ATOM 683 O O . GLN A 1 89 ? 3.184 -1.456 -7.878 1.00 85.06 89 GLN A O 1
ATOM 688 N N . PRO A 1 90 ? 3.009 -3.586 -7.151 1.00 84.56 90 PRO A N 1
ATOM 689 C CA . PRO A 1 90 ? 4.315 -4.001 -7.646 1.00 84.56 90 PRO A CA 1
ATOM 690 C C . PRO A 1 90 ? 4.403 -3.897 -9.175 1.00 84.56 90 PRO A C 1
ATOM 692 O O . PRO A 1 90 ? 3.390 -4.095 -9.854 1.00 84.56 90 PRO A O 1
ATOM 695 N N . PRO A 1 91 ? 5.595 -3.640 -9.741 1.00 85.00 91 PRO A N 1
ATOM 696 C CA . PRO A 1 91 ? 5.794 -3.715 -11.182 1.00 85.00 91 PRO A CA 1
ATOM 697 C C . PRO A 1 91 ? 5.682 -5.179 -11.626 1.00 85.00 91 PRO A C 1
ATOM 699 O O . PRO A 1 91 ? 6.644 -5.926 -11.564 1.00 85.00 91 PRO A O 1
ATOM 702 N N . GLU A 1 92 ? 4.501 -5.626 -12.051 1.00 84.38 92 GLU A N 1
ATOM 703 C CA . GLU A 1 92 ? 4.318 -7.026 -12.472 1.00 84.38 92 GLU A CA 1
ATOM 704 C C . GLU A 1 92 ? 4.966 -7.306 -13.836 1.00 84.38 92 GLU A C 1
ATOM 706 O O . GLU A 1 92 ? 5.431 -8.413 -14.087 1.00 84.38 92 GLU A O 1
ATOM 711 N N . GLN A 1 93 ? 5.043 -6.295 -14.705 1.00 85.38 93 GLN A N 1
ATOM 712 C CA . GLN A 1 93 ? 5.615 -6.418 -16.042 1.00 85.38 93 GLN A CA 1
ATOM 713 C C . GLN A 1 93 ? 6.414 -5.171 -16.412 1.00 85.38 93 GLN A C 1
ATOM 715 O O . GLN A 1 93 ? 5.915 -4.053 -16.289 1.00 85.38 93 GLN A O 1
ATOM 720 N N . VAL A 1 94 ? 7.623 -5.374 -16.932 1.00 88.94 94 VAL A N 1
ATOM 721 C CA . VAL A 1 94 ? 8.461 -4.325 -17.519 1.00 88.94 94 VAL A CA 1
ATOM 722 C C . VAL A 1 94 ? 8.628 -4.630 -19.001 1.00 88.94 94 VAL A C 1
ATOM 724 O O . VAL A 1 94 ? 8.989 -5.744 -19.376 1.00 88.94 94 VAL A O 1
ATOM 727 N N . ILE A 1 95 ? 8.349 -3.652 -19.854 1.00 89.06 95 ILE A N 1
ATOM 728 C CA . ILE A 1 95 ? 8.468 -3.783 -21.306 1.00 89.06 95 ILE A CA 1
ATOM 729 C C . ILE A 1 95 ? 9.611 -2.894 -21.775 1.00 89.06 95 ILE A C 1
ATOM 731 O O . ILE A 1 95 ? 9.704 -1.736 -21.367 1.00 89.06 95 ILE A O 1
ATOM 735 N N . MET A 1 96 ? 10.462 -3.449 -22.636 1.00 91.38 96 MET A N 1
ATOM 736 C CA . MET A 1 96 ? 11.563 -2.736 -23.268 1.00 91.38 96 MET A CA 1
ATOM 737 C C . MET A 1 96 ? 11.427 -2.751 -24.788 1.00 91.38 96 MET A C 1
ATOM 739 O O . MET A 1 96 ? 11.150 -3.784 -25.407 1.00 91.38 96 MET A O 1
ATOM 743 N N . GLU A 1 97 ? 11.678 -1.605 -25.400 1.00 91.81 97 GLU A N 1
ATOM 744 C CA . GLU A 1 97 ? 11.677 -1.394 -26.841 1.00 91.81 97 GLU A CA 1
ATOM 745 C C . GLU A 1 97 ? 13.004 -0.764 -27.262 1.00 91.81 97 GLU A C 1
ATOM 747 O O . GLU A 1 97 ? 13.463 0.184 -26.628 1.00 91.81 97 GLU A O 1
ATOM 752 N N . LEU A 1 98 ? 13.605 -1.315 -28.318 1.00 90.88 98 LEU A N 1
ATOM 753 C CA . LEU A 1 98 ? 14.750 -0.743 -29.017 1.00 90.88 98 LEU A CA 1
ATOM 754 C C . LEU A 1 98 ? 14.240 -0.198 -30.348 1.00 90.88 98 LEU A C 1
ATOM 756 O O . LEU A 1 98 ? 13.485 -0.892 -31.034 1.00 90.88 98 LEU A O 1
ATOM 760 N N . GLN A 1 99 ? 14.599 1.038 -30.681 1.00 91.38 99 GLN A N 1
ATOM 761 C CA . GLN A 1 99 ? 14.276 1.631 -31.977 1.00 91.38 99 GLN A CA 1
ATOM 762 C C . GLN A 1 99 ? 15.448 2.473 -32.489 1.00 91.38 99 GLN A C 1
ATOM 764 O O . GLN A 1 99 ? 15.869 3.382 -31.765 1.00 91.38 99 GLN A O 1
ATOM 769 N N . PRO A 1 100 ? 15.920 2.258 -33.731 1.00 90.81 100 PRO A N 1
ATOM 770 C CA . PRO A 1 100 ? 15.503 1.217 -34.695 1.00 90.81 100 PRO A CA 1
ATOM 771 C C . PRO A 1 100 ? 15.960 -0.212 -34.313 1.00 90.81 100 PRO A C 1
ATOM 773 O O . PRO A 1 100 ? 16.678 -0.385 -33.336 1.00 90.81 100 PRO A O 1
ATOM 776 N N . GLU A 1 101 ? 15.522 -1.236 -35.064 1.00 84.44 101 GLU A N 1
ATOM 777 C CA . GLU A 1 101 ? 15.921 -2.649 -34.850 1.00 84.44 101 GLU A CA 1
ATOM 778 C C . GLU A 1 101 ? 17.392 -2.934 -35.185 1.00 84.44 101 GLU A C 1
ATOM 780 O O . GLU A 1 101 ? 17.948 -3.908 -34.699 1.00 84.44 101 GLU A O 1
ATOM 785 N N . TRP A 1 102 ? 18.008 -2.097 -36.018 1.00 84.31 102 TRP A N 1
ATOM 786 C CA . TRP A 1 102 ? 19.430 -2.122 -36.345 1.00 84.31 102 TRP A CA 1
ATOM 787 C C . TRP A 1 102 ? 19.911 -0.681 -36.488 1.00 84.31 102 TRP A C 1
ATOM 789 O O . TRP A 1 102 ? 19.161 0.189 -36.938 1.00 84.31 102 TRP A O 1
ATOM 799 N N . VAL A 1 103 ? 21.157 -0.416 -36.116 1.00 91.75 103 VAL A N 1
ATOM 800 C CA . VAL A 1 103 ? 21.732 0.931 -36.114 1.00 91.75 103 VAL A CA 1
ATOM 801 C C . VAL A 1 103 ? 23.168 0.870 -36.622 1.00 91.75 103 VAL A C 1
ATOM 803 O O . VAL A 1 103 ? 23.893 -0.085 -36.354 1.00 91.75 103 VAL A O 1
ATOM 806 N N . ALA A 1 104 ? 23.573 1.866 -37.407 1.00 91.31 104 ALA A N 1
ATOM 807 C CA . ALA A 1 104 ? 24.962 1.974 -37.828 1.00 91.31 104 ALA A CA 1
ATOM 808 C C . ALA A 1 104 ? 25.834 2.453 -36.660 1.00 91.31 104 ALA A C 1
ATOM 810 O O . ALA A 1 104 ? 25.372 3.169 -35.773 1.00 91.31 104 ALA A O 1
ATOM 811 N N . VAL A 1 105 ? 27.115 2.091 -36.681 1.00 91.94 105 VAL A N 1
ATOM 812 C CA . VAL A 1 105 ? 28.092 2.641 -35.733 1.00 91.94 105 VAL A CA 1
ATOM 813 C C . VAL A 1 105 ? 28.072 4.166 -35.825 1.00 91.94 105 VAL A C 1
ATOM 815 O O . VAL A 1 105 ? 27.973 4.720 -36.917 1.00 91.94 105 VAL A O 1
ATOM 818 N N . ASP A 1 106 ? 28.171 4.820 -34.672 1.00 91.19 106 ASP A N 1
ATOM 819 C CA . ASP A 1 106 ? 28.086 6.265 -34.478 1.00 91.19 106 ASP A CA 1
ATOM 820 C C . ASP A 1 106 ? 26.701 6.910 -34.682 1.00 91.19 106 ASP A C 1
ATOM 822 O O . ASP A 1 106 ? 26.548 8.101 -34.392 1.00 91.19 106 ASP A O 1
ATOM 826 N N . GLU A 1 107 ? 25.680 6.147 -35.075 1.00 93.19 107 GLU A N 1
ATOM 827 C CA . GLU A 1 107 ? 24.290 6.613 -35.116 1.00 93.19 107 GLU A CA 1
ATOM 828 C C . GLU A 1 107 ? 23.579 6.390 -33.775 1.00 93.19 107 GLU A C 1
ATOM 830 O O . GLU A 1 107 ? 23.997 5.591 -32.934 1.00 93.19 107 GLU A O 1
ATOM 835 N N . ALA A 1 108 ? 22.490 7.123 -33.543 1.00 93.06 108 ALA A N 1
ATOM 836 C CA . ALA A 1 108 ? 21.724 7.019 -32.306 1.00 93.06 108 ALA A CA 1
ATOM 837 C C . ALA A 1 108 ? 20.566 6.017 -32.419 1.00 93.06 108 ALA A C 1
ATOM 839 O O . ALA A 1 108 ? 19.813 6.022 -33.393 1.00 93.06 108 ALA A O 1
ATOM 840 N N . PHE A 1 109 ? 20.362 5.229 -31.365 1.00 91.50 109 PHE A N 1
ATOM 841 C CA . PHE A 1 109 ? 19.161 4.426 -31.146 1.00 91.50 109 PHE A CA 1
ATOM 842 C C . PHE A 1 109 ? 18.525 4.781 -29.799 1.00 91.50 109 PHE A C 1
ATOM 844 O O . PHE A 1 109 ? 19.122 5.437 -28.943 1.00 91.50 109 PHE A O 1
ATOM 851 N N . THR A 1 110 ? 17.274 4.379 -29.613 1.00 92.81 110 THR A N 1
ATOM 852 C CA . THR A 1 110 ? 16.499 4.663 -28.408 1.00 92.81 110 THR A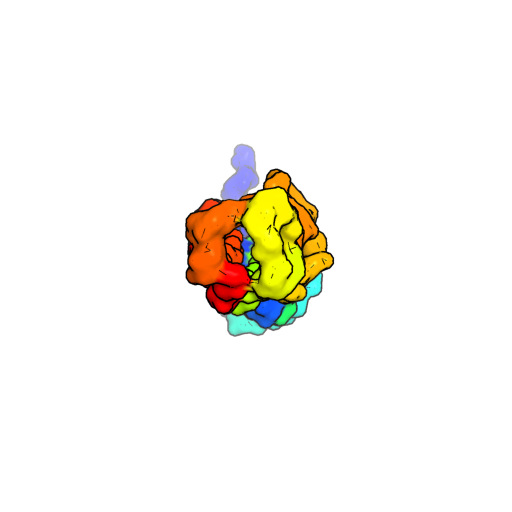 CA 1
ATOM 853 C C . THR A 1 110 ? 16.162 3.383 -27.667 1.00 92.81 110 THR A C 1
ATOM 855 O O . THR A 1 110 ? 15.728 2.400 -28.268 1.00 92.81 110 THR A O 1
ATOM 858 N N . VAL A 1 111 ? 16.325 3.423 -26.346 1.00 91.06 111 VAL A N 1
ATOM 859 C CA . VAL A 1 111 ? 15.862 2.382 -25.428 1.00 91.06 111 VAL A CA 1
ATOM 860 C C . VAL A 1 111 ? 14.691 2.950 -24.647 1.00 91.06 111 VAL A C 1
ATOM 862 O O . VAL A 1 111 ? 14.824 3.945 -23.932 1.00 91.06 111 VAL A O 1
ATOM 865 N N . THR A 1 112 ? 13.528 2.329 -24.790 1.00 91.06 112 THR A N 1
ATOM 866 C CA . THR A 1 112 ? 12.303 2.723 -24.101 1.00 91.06 112 THR A CA 1
ATOM 867 C C . THR A 1 112 ? 11.873 1.627 -23.135 1.00 91.06 112 THR A C 1
ATOM 869 O O . THR A 1 112 ? 11.471 0.548 -23.556 1.00 91.06 112 THR A O 1
ATOM 872 N N . CYS A 1 113 ? 11.898 1.925 -21.838 1.00 88.88 113 CYS A N 1
ATOM 873 C CA . CYS A 1 113 ? 11.400 1.071 -20.763 1.00 88.88 113 CYS A CA 1
ATOM 874 C C . CYS A 1 113 ? 10.034 1.574 -20.297 1.00 88.88 113 CYS A C 1
ATOM 876 O O . CYS A 1 113 ? 9.896 2.767 -20.035 1.00 88.88 113 CYS A O 1
ATOM 878 N N . HIS A 1 114 ? 9.033 0.719 -20.111 1.00 87.50 114 HIS A N 1
ATOM 879 C CA . HIS A 1 114 ? 7.774 1.135 -19.491 1.00 87.50 114 HIS A CA 1
ATOM 880 C C . HIS A 1 114 ? 7.087 0.022 -18.694 1.00 87.50 114 HIS A C 1
ATOM 882 O O . HIS A 1 114 ? 7.271 -1.163 -18.958 1.00 87.50 114 HIS A O 1
ATOM 888 N N . VAL A 1 115 ? 6.283 0.421 -17.706 1.00 83.94 115 VAL A N 1
ATOM 889 C CA . VAL A 1 115 ? 5.503 -0.467 -16.833 1.00 83.94 115 VAL A CA 1
ATOM 890 C C . VAL A 1 115 ? 4.016 -0.189 -17.097 1.00 83.94 115 VAL A C 1
ATOM 892 O O . VAL A 1 115 ? 3.490 0.823 -16.629 1.00 83.94 115 VAL A O 1
ATOM 895 N N . PRO A 1 116 ? 3.315 -1.032 -17.879 1.00 72.69 116 PRO A N 1
ATOM 896 C CA . PRO A 1 116 ? 1.981 -0.715 -18.400 1.00 72.69 116 PRO A CA 1
ATOM 897 C C . PRO A 1 116 ? 0.893 -0.628 -17.318 1.00 72.69 116 PRO A C 1
ATOM 899 O O . PRO A 1 116 ? -0.076 0.111 -17.479 1.00 72.69 116 PRO A O 1
ATOM 902 N N . LYS A 1 117 ? 1.046 -1.357 -16.205 1.00 64.06 117 LYS A N 1
ATOM 903 C CA . LYS A 1 117 ? 0.047 -1.470 -15.130 1.00 64.06 117 LYS A CA 1
ATOM 904 C C . LYS A 1 117 ? 0.490 -0.779 -13.834 1.00 64.06 117 LYS A C 1
ATOM 906 O O . LYS A 1 117 ? 0.544 -1.417 -12.792 1.00 64.06 117 LYS A O 1
ATOM 911 N N . LEU A 1 118 ? 0.792 0.518 -13.866 1.00 58.44 118 LEU A N 1
ATOM 912 C CA . LEU A 1 118 ? 0.661 1.325 -12.645 1.00 58.44 118 LEU A CA 1
ATOM 913 C C . LEU A 1 118 ? -0.742 1.925 -12.642 1.00 58.44 118 LEU A C 1
ATOM 915 O O . LEU A 1 118 ? -1.058 2.727 -13.526 1.00 58.44 118 LEU A O 1
ATOM 919 N N . HIS A 1 119 ? -1.590 1.566 -11.674 1.00 51.41 119 HIS A N 1
ATOM 920 C CA . HIS A 1 119 ? -2.866 2.252 -11.478 1.00 51.41 119 HIS A CA 1
ATOM 921 C C . HIS A 1 119 ? -2.608 3.743 -11.234 1.00 51.41 119 HIS A C 1
ATOM 923 O O . HIS A 1 119 ? -2.189 4.196 -10.173 1.00 51.41 119 HIS A O 1
ATOM 929 N N . ARG A 1 120 ? -2.838 4.516 -12.293 1.00 43.03 120 ARG A N 1
ATOM 930 C CA . ARG A 1 120 ? -2.466 5.921 -12.440 1.00 43.03 120 ARG A CA 1
ATOM 931 C C . ARG A 1 120 ? -3.491 6.846 -11.778 1.00 43.03 120 ARG A C 1
ATOM 933 O O . ARG A 1 120 ? -3.963 7.792 -12.402 1.00 43.03 120 ARG A O 1
ATOM 940 N N . LYS A 1 121 ? -3.886 6.550 -10.536 1.00 38.81 121 LYS A N 1
ATOM 941 C CA . LYS A 1 121 ? -4.833 7.376 -9.776 1.00 38.81 121 LYS A CA 1
ATOM 942 C C . LYS A 1 121 ? -4.230 7.796 -8.435 1.00 38.81 121 LYS A C 1
ATOM 944 O O . LYS A 1 121 ? -4.250 7.064 -7.460 1.00 38.81 121 LYS A O 1
ATOM 949 N N . ASN A 1 122 ? -3.720 9.028 -8.447 1.00 36.91 122 ASN A N 1
ATOM 950 C CA . ASN A 1 122 ? -3.515 9.922 -7.307 1.00 36.91 122 ASN A CA 1
ATOM 951 C C . ASN A 1 122 ? -2.614 9.426 -6.162 1.00 36.91 122 ASN A C 1
ATOM 953 O O . ASN A 1 122 ? -3.032 9.389 -5.008 1.00 36.91 122 ASN A O 1
ATOM 957 N N . PHE A 1 123 ? -1.319 9.238 -6.441 1.00 39.56 123 PHE A N 1
ATOM 958 C CA . PHE A 1 123 ? -0.293 9.493 -5.423 1.00 39.56 123 PHE A CA 1
ATOM 959 C C . PHE A 1 123 ? -0.155 11.009 -5.234 1.00 39.56 123 PHE A C 1
ATOM 961 O O . PHE A 1 123 ? 0.660 11.675 -5.871 1.00 39.56 123 PHE A O 1
ATOM 968 N N . ARG A 1 124 ? -1.003 11.582 -4.380 1.00 39.66 124 ARG A N 1
ATOM 969 C CA . ARG A 1 124 ? -0.777 12.914 -3.814 1.00 39.66 124 ARG A CA 1
ATOM 970 C C . ARG A 1 124 ? -0.112 12.731 -2.454 1.00 39.66 124 ARG A C 1
ATOM 972 O O . ARG A 1 124 ? -0.790 12.684 -1.439 1.00 39.66 124 ARG A O 1
ATOM 979 N N . SER A 1 125 ? 1.209 12.584 -2.449 1.00 38.28 125 SER A N 1
ATOM 980 C CA . SER A 1 125 ? 2.123 13.346 -1.586 1.00 38.28 125 SER A CA 1
ATOM 981 C C . SER A 1 125 ? 3.507 12.696 -1.511 1.00 38.28 125 SER A C 1
ATOM 983 O O . SER A 1 125 ? 3.642 11.480 -1.477 1.00 38.28 125 SER A O 1
ATOM 985 N N . LEU A 1 126 ? 4.494 13.595 -1.449 1.00 30.14 126 LEU A N 1
ATOM 986 C CA . LEU A 1 126 ? 5.885 13.434 -1.024 1.00 30.14 126 LEU A CA 1
ATOM 987 C C . LEU A 1 126 ? 6.873 12.807 -2.028 1.00 30.14 126 LEU A C 1
ATOM 989 O O . LEU A 1 126 ? 6.996 11.602 -2.180 1.00 30.14 126 LEU A O 1
ATOM 993 N N . ALA A 1 127 ? 7.646 13.731 -2.613 1.00 29.91 127 ALA A N 1
ATOM 994 C CA . ALA A 1 127 ? 8.969 13.579 -3.219 1.00 29.91 127 ALA A CA 1
ATOM 995 C C . ALA A 1 127 ? 9.065 12.856 -4.577 1.00 29.91 127 ALA A C 1
ATOM 997 O O . ALA A 1 127 ? 9.029 11.639 -4.661 1.00 29.91 127 ALA A O 1
ATOM 998 N N . VAL A 1 128 ? 9.253 13.661 -5.635 1.00 32.81 128 VAL A N 1
ATOM 999 C CA . VAL A 1 128 ? 10.123 13.443 -6.820 1.00 32.81 128 VAL A CA 1
ATOM 1000 C C . VAL A 1 128 ? 10.311 11.985 -7.293 1.00 32.81 128 VAL A C 1
ATOM 1002 O O . VAL A 1 128 ? 11.404 11.570 -7.658 1.00 32.81 128 VAL A O 1
ATOM 1005 N N . ALA A 1 129 ? 9.251 11.186 -7.353 1.00 37.56 129 ALA A N 1
ATOM 1006 C CA . ALA A 1 129 ? 9.245 9.953 -8.126 1.00 37.56 129 ALA A CA 1
ATOM 1007 C C . ALA A 1 129 ? 8.736 10.320 -9.518 1.00 37.56 129 ALA A C 1
ATOM 1009 O O . ALA A 1 129 ? 7.606 10.790 -9.659 1.00 37.56 129 ALA A O 1
ATOM 1010 N N . SER A 1 130 ? 9.589 10.182 -10.537 1.00 40.59 130 SER A N 1
ATOM 1011 C CA . SER A 1 130 ? 9.237 10.429 -11.937 1.00 40.59 130 SER A CA 1
ATOM 1012 C C . SER A 1 130 ? 7.877 9.796 -12.240 1.00 40.59 130 SER A C 1
ATOM 1014 O O . SER A 1 130 ? 7.732 8.579 -12.303 1.00 40.59 130 SER A O 1
ATOM 1016 N N . GLN A 1 131 ? 6.865 10.646 -12.422 1.00 48.81 131 GLN A N 1
ATOM 1017 C CA . GLN A 1 131 ? 5.457 10.313 -12.674 1.00 48.81 131 GLN A CA 1
ATOM 1018 C C . GLN A 1 131 ? 5.232 9.625 -14.038 1.00 48.81 131 GLN A C 1
ATOM 1020 O O . GLN A 1 131 ? 4.122 9.601 -14.584 1.00 48.81 131 GLN A O 1
ATOM 1025 N N . ARG A 1 132 ? 6.294 9.080 -14.631 1.00 54.03 132 ARG A N 1
ATOM 1026 C CA . ARG A 1 132 ? 6.279 8.384 -15.903 1.00 54.03 132 ARG A CA 1
ATOM 1027 C C . ARG A 1 132 ? 6.677 6.942 -15.651 1.00 54.03 132 ARG A C 1
ATOM 1029 O O . ARG A 1 132 ? 7.851 6.622 -15.542 1.00 54.03 132 ARG A O 1
ATOM 1036 N N . ALA A 1 133 ? 5.685 6.060 -15.700 1.00 70.88 133 ALA A N 1
ATOM 1037 C CA . ALA A 1 133 ? 5.865 4.625 -15.904 1.00 70.88 133 ALA A CA 1
ATOM 1038 C C . ALA A 1 133 ? 6.472 4.299 -17.295 1.00 70.88 133 ALA A C 1
ATOM 1040 O O . ALA A 1 133 ? 6.169 3.258 -17.861 1.00 70.88 133 ALA A O 1
ATOM 1041 N N . LYS A 1 134 ? 7.256 5.222 -17.876 1.00 82.94 134 LYS A N 1
ATOM 1042 C CA . LYS A 1 134 ? 7.943 5.159 -19.164 1.00 82.94 134 LYS A CA 1
ATOM 1043 C C . LYS A 1 134 ? 9.212 6.016 -19.096 1.00 82.94 134 LYS A C 1
ATOM 1045 O O . LYS A 1 134 ? 9.129 7.219 -18.849 1.00 82.94 134 LYS A O 1
ATOM 1050 N N . VAL A 1 135 ? 10.360 5.405 -19.340 1.00 85.75 135 VAL A N 1
ATOM 1051 C CA . VAL A 1 135 ? 11.674 6.040 -19.453 1.00 85.75 135 VAL A CA 1
ATOM 1052 C C . VAL A 1 135 ? 12.177 5.790 -20.866 1.00 85.75 135 VAL A C 1
ATOM 1054 O O . VAL A 1 135 ? 12.081 4.671 -21.358 1.00 85.75 135 VAL A O 1
ATOM 1057 N N . THR A 1 136 ? 12.698 6.825 -21.515 1.00 88.31 136 THR A N 1
ATOM 1058 C CA . THR A 1 136 ? 13.318 6.714 -22.835 1.00 88.31 136 THR A CA 1
ATOM 1059 C C . THR A 1 136 ? 14.692 7.357 -22.761 1.00 88.31 136 THR A C 1
ATOM 1061 O O . THR A 1 136 ? 14.807 8.493 -22.300 1.00 88.31 136 THR A O 1
ATOM 1064 N N . ILE A 1 137 ? 15.712 6.625 -23.196 1.00 88.81 137 ILE A N 1
ATOM 1065 C CA . ILE A 1 137 ? 17.086 7.110 -23.324 1.00 88.81 137 ILE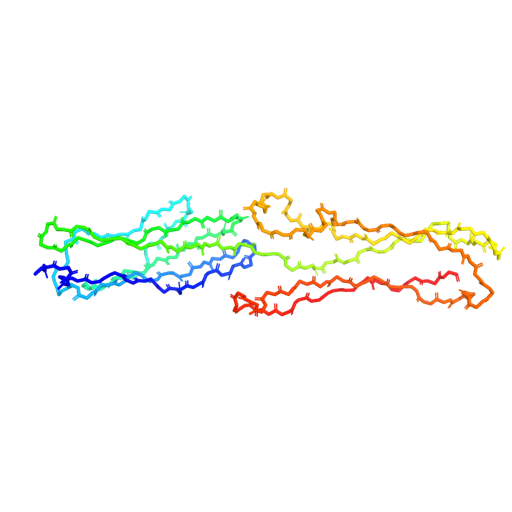 A CA 1
ATOM 1066 C C . ILE A 1 137 ? 17.532 6.983 -24.778 1.00 88.81 137 ILE A C 1
ATOM 1068 O O . ILE A 1 137 ? 17.100 6.070 -25.482 1.00 88.81 137 ILE A O 1
ATOM 1072 N N . SER A 1 138 ? 18.395 7.896 -25.209 1.00 91.75 138 SER A N 1
ATOM 1073 C CA . SER A 1 138 ? 19.057 7.835 -26.511 1.00 91.75 138 SER A CA 1
ATOM 1074 C C . SER A 1 138 ? 20.510 7.438 -26.297 1.00 91.75 138 SER A C 1
ATOM 1076 O O . SER A 1 138 ? 21.201 8.056 -25.485 1.00 91.75 138 SER A O 1
ATOM 1078 N N . VAL A 1 139 ? 20.960 6.417 -27.013 1.00 90.12 139 VAL A N 1
ATOM 1079 C CA . VAL A 1 139 ? 22.306 5.851 -26.921 1.00 90.12 139 VAL A CA 1
ATOM 1080 C C . VAL A 1 139 ? 22.948 5.954 -28.296 1.00 90.12 139 VAL A C 1
ATOM 1082 O O . VAL A 1 139 ? 22.292 5.719 -29.309 1.00 90.12 139 VAL A O 1
ATOM 1085 N N . LYS A 1 140 ? 24.219 6.350 -28.342 1.00 92.19 140 LYS A N 1
ATOM 1086 C CA . LYS A 1 140 ? 25.001 6.368 -29.578 1.00 92.19 140 LYS A CA 1
ATOM 1087 C C . LYS A 1 140 ? 25.666 5.005 -29.733 1.00 92.19 140 LYS A C 1
ATOM 1089 O O . LYS A 1 140 ? 26.396 4.609 -28.831 1.00 92.19 140 LYS A O 1
ATOM 1094 N N . ALA A 1 141 ? 25.405 4.318 -30.839 1.00 89.94 141 ALA A N 1
ATOM 1095 C CA . ALA A 1 141 ? 25.901 2.971 -31.072 1.00 89.94 141 ALA A CA 1
ATOM 1096 C C . ALA A 1 141 ? 27.422 2.959 -31.225 1.00 89.94 141 ALA A C 1
ATOM 1098 O O . ALA A 1 141 ? 27.985 3.684 -32.055 1.00 89.94 141 ALA A O 1
ATOM 1099 N N . GLN A 1 142 ? 28.080 2.116 -30.442 1.00 90.69 142 GLN A N 1
ATOM 1100 C CA . GLN A 1 142 ? 29.504 1.840 -30.561 1.00 90.69 142 GLN A CA 1
ATOM 1101 C C . GLN A 1 142 ? 29.730 0.449 -31.169 1.00 90.69 142 GLN A C 1
ATOM 1103 O O . GLN A 1 142 ? 28.811 -0.361 -31.269 1.00 90.69 142 GLN A O 1
ATOM 1108 N N . ARG A 1 143 ? 30.958 0.147 -31.607 1.00 86.50 143 ARG A N 1
ATOM 1109 C CA . ARG A 1 143 ? 31.270 -1.192 -32.155 1.00 86.50 143 ARG A CA 1
ATOM 1110 C C . ARG A 1 143 ? 31.142 -2.280 -31.094 1.00 86.50 143 ARG A C 1
ATOM 1112 O O . ARG A 1 143 ? 30.863 -3.426 -31.419 1.00 86.50 143 ARG A O 1
ATOM 1119 N N . GLU A 1 144 ? 31.359 -1.902 -29.843 1.00 86.06 144 GLU A N 1
ATOM 1120 C CA . GLU A 1 144 ? 31.257 -2.746 -28.661 1.00 86.06 144 GLU A CA 1
ATOM 1121 C C . GLU A 1 144 ? 29.803 -3.130 -28.348 1.00 86.06 144 GLU A C 1
ATOM 1123 O O . GLU A 1 144 ? 29.579 -4.109 -27.640 1.00 86.06 144 GLU A O 1
ATOM 1128 N N . ASP A 1 145 ? 28.823 -2.402 -28.897 1.00 80.94 145 ASP A N 1
ATOM 1129 C CA . ASP A 1 145 ? 27.397 -2.671 -28.699 1.00 80.94 145 ASP A CA 1
ATOM 1130 C C . ASP A 1 145 ? 26.850 -3.753 -29.650 1.00 80.94 145 ASP A C 1
ATOM 1132 O O . ASP A 1 145 ? 25.699 -4.162 -29.488 1.00 80.94 145 ASP A O 1
ATOM 1136 N N . ASP A 1 146 ? 27.645 -4.238 -30.616 1.00 82.56 146 ASP A N 1
ATOM 1137 C CA . ASP A 1 146 ? 27.227 -5.304 -31.538 1.00 82.56 146 ASP A CA 1
ATOM 1138 C C . ASP A 1 146 ? 26.856 -6.564 -30.749 1.00 82.56 146 ASP A C 1
ATOM 1140 O O . ASP A 1 146 ? 27.691 -7.174 -30.070 1.00 82.56 146 ASP A O 1
ATOM 1144 N N . ARG A 1 147 ? 25.583 -6.958 -30.837 1.00 82.44 147 ARG A N 1
ATOM 1145 C CA . ARG A 1 147 ? 25.001 -8.091 -30.111 1.00 82.44 147 ARG A CA 1
ATOM 1146 C C . ARG A 1 147 ? 25.016 -7.950 -28.588 1.00 82.44 147 ARG A C 1
ATOM 1148 O O . ARG A 1 147 ? 24.961 -8.961 -27.877 1.00 82.44 147 ARG A O 1
ATOM 1155 N N . CYS A 1 148 ? 25.052 -6.724 -28.071 1.00 86.00 148 CYS A N 1
ATOM 1156 C CA . CYS A 1 148 ? 24.914 -6.480 -26.640 1.00 86.00 148 CYS A CA 1
ATOM 1157 C C . CYS A 1 148 ? 23.477 -6.705 -26.151 1.00 86.00 148 CYS A C 1
ATOM 1159 O O . CYS A 1 148 ? 22.493 -6.434 -26.840 1.00 86.00 148 CYS A O 1
ATOM 1161 N N . ASN A 1 149 ? 23.365 -7.194 -24.915 1.00 89.94 149 ASN A N 1
ATOM 1162 C CA . ASN A 1 149 ? 22.091 -7.447 -24.254 1.00 89.94 149 ASN A CA 1
ATOM 1163 C C . ASN A 1 149 ? 21.602 -6.189 -23.537 1.00 89.94 149 ASN A C 1
ATOM 1165 O O . ASN A 1 149 ? 22.243 -5.702 -22.607 1.00 89.94 149 ASN A O 1
ATOM 1169 N N . PHE A 1 150 ? 20.413 -5.734 -23.902 1.00 89.06 150 PHE A N 1
ATOM 1170 C CA . PHE A 1 150 ? 19.707 -4.657 -23.227 1.00 89.06 150 PHE A CA 1
ATOM 1171 C C . PHE A 1 150 ? 18.579 -5.239 -22.372 1.00 89.06 150 PHE A C 1
ATOM 1173 O O . PHE A 1 150 ? 17.867 -6.157 -22.792 1.00 89.06 150 PHE A O 1
ATOM 1180 N N . SER A 1 151 ? 18.400 -4.696 -21.170 1.00 90.25 151 SER A N 1
ATOM 1181 C CA . SER A 1 151 ? 17.276 -4.995 -20.281 1.00 90.25 151 SER A CA 1
ATOM 1182 C C . SER A 1 151 ? 16.894 -3.767 -19.458 1.00 90.25 151 SER A C 1
ATOM 1184 O O . SER A 1 151 ? 17.713 -2.892 -19.182 1.00 90.25 151 SER A O 1
ATOM 1186 N N . CYS A 1 152 ? 15.634 -3.713 -19.036 1.00 91.12 152 CYS A N 1
ATOM 1187 C CA . CYS A 1 152 ? 15.128 -2.712 -18.107 1.00 91.12 152 CYS A CA 1
ATOM 1188 C C . CYS A 1 152 ? 14.784 -3.371 -16.775 1.00 91.12 152 CYS A C 1
ATOM 1190 O O . CYS A 1 152 ? 14.166 -4.437 -16.754 1.00 91.12 152 CYS A O 1
ATOM 1192 N N . HIS A 1 153 ? 15.097 -2.690 -15.677 1.00 88.81 153 HIS A N 1
ATOM 1193 C CA . HIS A 1 153 ? 14.761 -3.119 -14.323 1.00 88.81 153 HIS A CA 1
ATOM 1194 C C . HIS A 1 153 ? 13.864 -2.066 -13.667 1.00 88.81 153 HIS A C 1
ATOM 1196 O O . HIS A 1 153 ? 14.118 -0.866 -13.779 1.00 88.81 153 HIS A O 1
ATOM 1202 N N . ALA A 1 154 ? 12.787 -2.514 -13.024 1.00 86.75 154 ALA A N 1
ATOM 1203 C CA . ALA A 1 154 ? 11.881 -1.665 -12.262 1.00 86.75 154 ALA A CA 1
ATOM 1204 C C . ALA A 1 154 ? 11.855 -2.133 -10.811 1.00 86.75 154 ALA A C 1
ATOM 1206 O O . ALA A 1 154 ? 11.663 -3.320 -10.545 1.00 86.75 154 ALA A O 1
ATOM 1207 N N . GLU A 1 155 ? 12.001 -1.186 -9.890 1.00 87.25 155 GLU A N 1
ATOM 1208 C CA . GLU A 1 155 ? 12.084 -1.450 -8.458 1.00 87.25 155 GLU A CA 1
ATOM 1209 C C . GLU A 1 155 ? 11.076 -0.588 -7.698 1.00 87.25 155 GLU A C 1
ATOM 1211 O O . GLU A 1 155 ? 10.920 0.606 -7.960 1.00 87.25 155 GLU A O 1
ATOM 1216 N N . LEU A 1 156 ? 10.390 -1.205 -6.741 1.00 85.81 156 LEU A N 1
ATOM 1217 C CA . LEU A 1 156 ? 9.494 -0.559 -5.793 1.00 85.81 156 LEU A CA 1
ATOM 1218 C C . LEU A 1 156 ? 9.953 -0.924 -4.382 1.00 85.81 156 LEU A C 1
ATOM 1220 O O . LEU A 1 156 ? 9.765 -2.053 -3.931 1.00 85.81 156 LEU A O 1
ATOM 1224 N N . ASN A 1 157 ? 10.545 0.042 -3.685 1.00 85.38 157 ASN A N 1
ATOM 1225 C CA . ASN A 1 157 ? 11.031 -0.127 -2.321 1.00 85.38 157 ASN A CA 1
ATOM 1226 C C . ASN A 1 157 ? 10.025 0.446 -1.312 1.00 85.38 157 ASN A C 1
ATOM 1228 O O . ASN A 1 157 ? 9.789 1.654 -1.286 1.00 85.38 157 ASN A O 1
ATOM 1232 N N . LEU A 1 158 ? 9.451 -0.420 -0.473 1.00 87.69 158 LEU A N 1
ATOM 1233 C CA . LEU A 1 158 ? 8.496 -0.056 0.580 1.00 87.69 158 LEU A CA 1
ATOM 1234 C C . LEU A 1 158 ? 9.044 -0.303 1.994 1.00 87.69 158 LEU A C 1
ATOM 1236 O O . LEU A 1 158 ? 8.285 -0.244 2.962 1.00 87.69 158 LEU A O 1
ATOM 1240 N N . SER A 1 159 ? 10.348 -0.558 2.143 1.00 86.12 159 SER A N 1
ATOM 1241 C CA . SER A 1 159 ? 10.960 -0.899 3.435 1.00 86.12 159 SER A CA 1
ATOM 1242 C C . SER A 1 159 ? 10.789 0.188 4.497 1.00 86.12 159 SER A C 1
ATOM 1244 O O . SER A 1 159 ? 10.595 -0.127 5.667 1.00 86.12 159 SER A O 1
ATOM 1246 N N . SER A 1 160 ? 10.767 1.466 4.103 1.00 82.06 160 SER A N 1
ATOM 1247 C CA . SER A 1 160 ? 10.517 2.593 5.019 1.00 82.06 160 SER A CA 1
ATOM 1248 C C . SER A 1 160 ? 9.104 2.621 5.610 1.00 82.06 160 SER A C 1
ATOM 1250 O O . SER A 1 160 ? 8.860 3.354 6.562 1.00 82.06 160 SER A O 1
ATOM 1252 N N . HIS A 1 161 ? 8.184 1.830 5.060 1.00 79.19 161 HI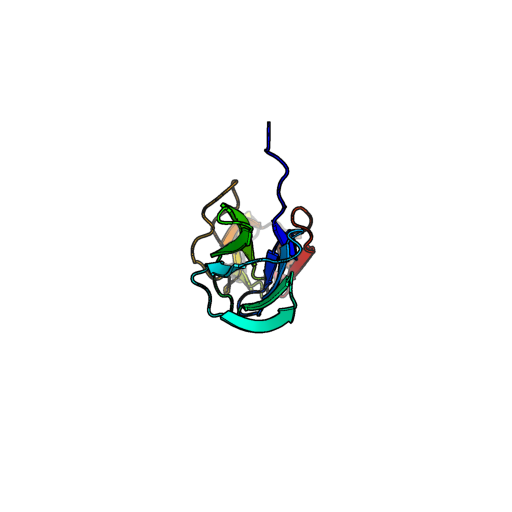S A N 1
ATOM 1253 C CA . HIS A 1 161 ? 6.798 1.744 5.503 1.00 79.19 161 HIS A CA 1
ATOM 1254 C C . HIS A 1 161 ? 6.456 0.348 6.064 1.00 79.19 161 HIS A C 1
ATOM 1256 O O . HIS A 1 161 ? 5.292 -0.013 6.170 1.00 79.19 161 HIS A O 1
ATOM 1262 N N . GLY A 1 162 ? 7.459 -0.483 6.375 1.00 79.06 162 GLY A N 1
ATOM 1263 C CA . GLY A 1 162 ? 7.238 -1.858 6.844 1.00 79.06 162 GLY A CA 1
ATOM 1264 C C . GLY A 1 162 ? 6.861 -2.854 5.738 1.00 79.06 162 GLY A C 1
ATOM 1265 O O . GLY A 1 162 ? 6.447 -3.973 6.033 1.00 79.06 162 GLY A O 1
ATOM 1266 N N . GLY A 1 163 ? 6.997 -2.459 4.468 1.00 82.69 163 GLY A N 1
ATOM 1267 C CA . GLY A 1 163 ? 6.864 -3.341 3.310 1.00 82.69 163 GLY A CA 1
ATOM 1268 C C . GLY A 1 163 ? 8.196 -3.956 2.864 1.00 82.69 163 GLY A C 1
ATOM 1269 O O . GLY A 1 163 ? 9.216 -3.872 3.545 1.00 82.69 163 GLY A O 1
ATOM 1270 N N . GLY A 1 164 ? 8.184 -4.572 1.680 1.00 87.75 164 GLY A N 1
ATOM 1271 C CA . GLY A 1 164 ? 9.362 -5.181 1.056 1.00 87.75 164 GLY A CA 1
ATOM 1272 C C . GLY A 1 164 ? 9.904 -4.403 -0.144 1.00 87.75 164 GLY A C 1
ATOM 1273 O O . GLY A 1 164 ? 9.373 -3.361 -0.535 1.00 87.75 164 GLY A O 1
ATOM 1274 N N . LEU A 1 165 ? 10.956 -4.955 -0.745 1.00 88.50 165 LEU A N 1
ATOM 1275 C CA . LEU A 1 165 ? 11.446 -4.567 -2.063 1.00 88.50 165 LEU A CA 1
ATOM 1276 C C . LEU A 1 165 ? 10.785 -5.458 -3.121 1.00 88.50 165 LEU A C 1
ATOM 1278 O O . LEU A 1 165 ? 10.799 -6.683 -3.000 1.00 88.50 165 LEU A O 1
ATOM 1282 N N . PHE A 1 166 ? 10.225 -4.846 -4.158 1.00 88.12 166 PHE A N 1
ATOM 1283 C CA . PHE A 1 166 ? 9.614 -5.543 -5.283 1.00 88.12 166 PHE A CA 1
ATOM 1284 C C . PHE A 1 166 ? 10.331 -5.163 -6.568 1.00 88.12 166 PHE A C 1
ATOM 1286 O O . PHE A 1 166 ? 10.383 -3.985 -6.916 1.00 88.12 166 PHE A O 1
ATOM 1293 N N . CYS A 1 167 ? 10.833 -6.160 -7.288 1.00 88.88 167 CYS A N 1
ATOM 1294 C CA . CYS A 1 167 ? 11.577 -5.951 -8.522 1.00 88.88 167 CYS A CA 1
ATOM 1295 C C . CYS A 1 167 ? 10.934 -6.714 -9.678 1.00 88.88 167 CYS A C 1
ATOM 1297 O O . CYS A 1 167 ? 10.359 -7.787 -9.489 1.00 88.88 167 CYS A O 1
ATOM 1299 N N . SER A 1 168 ? 11.066 -6.173 -10.883 1.00 89.19 168 SER A N 1
ATOM 1300 C CA . SER A 1 168 ? 10.740 -6.869 -12.126 1.00 89.19 168 SER A CA 1
ATOM 1301 C C . SER A 1 168 ? 11.664 -6.408 -13.240 1.00 89.19 168 SER A C 1
ATOM 1303 O O . SER A 1 168 ? 12.314 -5.364 -13.143 1.00 89.19 168 SER A O 1
ATOM 1305 N N . SER A 1 169 ? 11.802 -7.227 -14.273 1.00 90.00 169 SER A N 1
ATOM 1306 C CA . SER A 1 169 ? 12.751 -7.003 -15.361 1.00 90.00 169 SER A CA 1
ATOM 1307 C C . SER A 1 169 ? 12.107 -7.317 -16.699 1.00 90.00 169 SER A C 1
ATOM 1309 O O . SER A 1 169 ? 11.234 -8.182 -16.790 1.00 90.00 169 SER A O 1
ATOM 1311 N N . SER A 1 170 ? 12.510 -6.588 -17.735 1.00 91.50 170 SER A N 1
ATOM 1312 C CA . SER A 1 1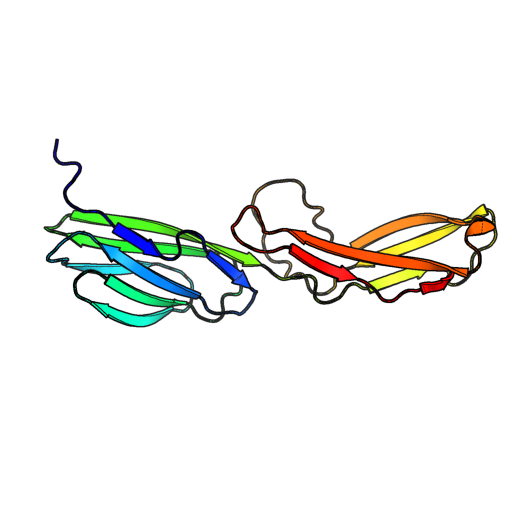70 ? 12.048 -6.864 -19.089 1.00 91.50 170 SER A CA 1
ATOM 1313 C C . SER A 1 170 ? 12.706 -8.120 -19.647 1.00 91.50 170 SER A C 1
ATOM 1315 O O . SER A 1 170 ? 13.753 -8.560 -19.173 1.00 91.50 170 SER A O 1
ATOM 1317 N N . ALA A 1 171 ? 12.132 -8.650 -20.726 1.00 91.25 171 ALA A N 1
ATOM 1318 C CA . ALA A 1 171 ? 12.880 -9.544 -21.597 1.00 91.25 171 ALA A CA 1
ATOM 1319 C C . ALA A 1 171 ? 14.141 -8.837 -22.123 1.00 91.25 171 ALA A C 1
ATOM 1321 O O . ALA A 1 171 ? 14.147 -7.612 -22.305 1.00 91.25 171 ALA A O 1
ATOM 1322 N N . ILE A 1 172 ? 15.187 -9.625 -22.364 1.00 90.44 172 ILE A N 1
ATOM 1323 C CA . ILE A 1 172 ? 16.421 -9.153 -22.987 1.00 90.44 172 ILE A CA 1
ATOM 1324 C C . ILE A 1 172 ? 16.150 -8.889 -24.468 1.00 90.44 172 ILE A C 1
ATOM 1326 O O . ILE A 1 172 ? 15.485 -9.692 -25.129 1.00 90.44 172 ILE A O 1
ATOM 1330 N N . LYS A 1 173 ? 16.675 -7.780 -24.992 1.00 88.25 173 LYS A N 1
ATOM 1331 C CA . LYS A 1 173 ? 16.776 -7.551 -26.439 1.00 88.25 173 LYS A CA 1
ATOM 1332 C C . LYS A 1 173 ? 18.227 -7.364 -26.835 1.00 88.25 173 LYS A C 1
ATOM 1334 O O . LYS A 1 173 ? 19.013 -6.837 -26.057 1.00 88.25 173 LYS A O 1
ATOM 1339 N N . VAL A 1 174 ? 18.536 -7.806 -28.041 1.00 86.50 174 VAL A N 1
ATOM 1340 C CA . VAL A 1 174 ? 19.861 -7.713 -28.643 1.00 86.50 174 VAL A CA 1
ATOM 1341 C C . VAL A 1 174 ? 19.798 -6.638 -29.719 1.00 86.50 174 VAL A C 1
ATOM 1343 O O . VAL A 1 174 ? 18.817 -6.617 -30.469 1.00 86.50 174 VAL A O 1
ATOM 1346 N N . LEU A 1 175 ? 20.787 -5.746 -29.730 1.00 78.62 175 LEU A N 1
ATOM 1347 C CA . LEU A 1 175 ? 20.990 -4.752 -30.786 1.00 78.62 175 LEU A CA 1
ATOM 1348 C C . LEU A 1 175 ? 21.893 -5.313 -31.889 1.00 78.62 175 LEU A C 1
ATOM 1350 O O . LEU A 1 175 ? 22.863 -6.028 -31.538 1.00 78.62 175 LEU A O 1
#

Organism: Balaenoptera physalus (NCBI:txid9770)

Radius of gyration: 24.51 Å; chains: 1; bounding box: 52×27×73 Å

InterPro domains:
  IPR003987 Intercellular adhesion molecule/vascular cell adhesion molecule, N-terminal [PR01472] (14-30)
  IPR003987 Intercellular adhesion molecule/vascular cell adhesion molecule, N-terminal [PR01472] (88-101)
  IPR003987 Intercellular adhesion molecule/vascular cell adhesion molecule, N-terminal [PR01472] (105-120)
  IPR013768 Intercellular adhesion molecule, N-terminal [PF03921] (4-93)
  IPR013783 Immunoglobulin-like fold [G3DSA:2.60.40.10] (4-88)
  IPR013783 Immunoglobulin-like fold [G3DSA:2.60.40.10] (90-175)
  IPR036179 Immunoglobulin-like domain superfamily [SSF4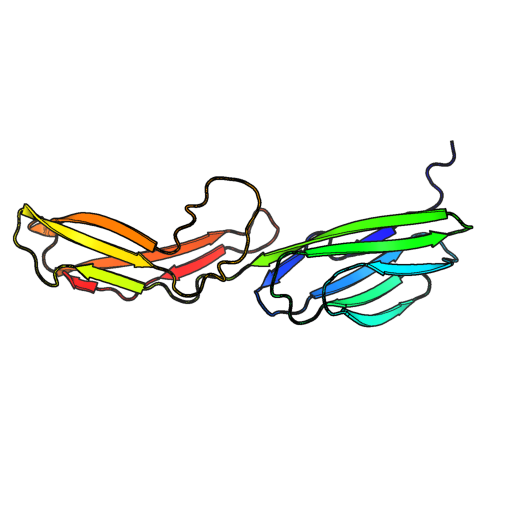8726] (5-89)
  IPR036179 Immunoglobulin-like domain superfamily [SSF48726] (87-167)
  IPR047012 Intercellular adhesion molecule/vascular cell adhesion molecule [PTHR13771] (3-175)

Foldseek 3Di:
DPPPPKDKDKPPQAAEAEQQAKDKMKIFMPAQAWDDWDKDWPFDKDWDDDDRGMTMIIGGGDHAKIKMKTWIHHPNDIDIDIYTHHYDHFLPAKAWDKPPLDDDAQAKIKIKIARPDDPLPDPPDDDDDPSGSMDMDIDHDHPVLQFDKDKDKDWDDPVVRVDHIGIDMHDIDTD